Protein AF-A0A534U4V5-F1 (afdb_monomer)

Structure (mmCIF, N/CA/C/O backbone):
data_AF-A0A534U4V5-F1
#
_entry.id   AF-A0A534U4V5-F1
#
loop_
_atom_site.group_PDB
_atom_site.id
_atom_site.type_symbol
_atom_site.label_atom_id
_atom_site.label_alt_id
_atom_site.label_comp_id
_atom_site.label_asym_id
_atom_site.label_entity_id
_atom_site.label_seq_id
_atom_site.pdbx_PDB_ins_code
_atom_site.Cartn_x
_atom_site.Cartn_y
_atom_site.Cartn_z
_atom_site.occupancy
_atom_site.B_iso_or_equiv
_atom_site.auth_seq_id
_atom_site.auth_comp_id
_atom_site.auth_asym_id
_atom_site.auth_atom_id
_atom_site.pdbx_PDB_model_num
ATOM 1 N N . MET A 1 1 ? 8.982 18.757 -5.744 1.00 44.47 1 MET A N 1
ATOM 2 C CA . MET A 1 1 ? 7.903 18.989 -6.739 1.00 44.47 1 MET A CA 1
ATOM 3 C C . MET A 1 1 ? 8.287 18.643 -8.180 1.00 44.47 1 MET A C 1
ATOM 5 O O . MET A 1 1 ? 7.515 17.937 -8.815 1.00 44.47 1 MET A O 1
ATOM 9 N N . ALA A 1 2 ? 9.409 19.122 -8.740 1.00 48.81 2 ALA A N 1
ATOM 10 C CA . ALA A 1 2 ? 9.852 18.703 -10.087 1.00 48.81 2 ALA A CA 1
ATOM 11 C C . ALA A 1 2 ? 10.528 17.315 -10.088 1.00 48.81 2 ALA A C 1
ATOM 13 O O . ALA A 1 2 ? 10.312 16.514 -10.992 1.00 48.81 2 ALA A O 1
ATOM 14 N N . GLU A 1 3 ? 11.289 17.018 -9.035 1.00 58.81 3 GLU A N 1
ATOM 15 C CA . GLU A 1 3 ? 12.007 15.752 -8.850 1.00 58.81 3 GLU A CA 1
ATOM 16 C C . GLU A 1 3 ? 11.050 14.562 -8.638 1.00 58.81 3 GLU A C 1
ATOM 18 O O . GLU A 1 3 ? 11.226 13.505 -9.241 1.00 58.81 3 GLU A O 1
ATOM 23 N N . ASP A 1 4 ? 9.953 14.781 -7.902 1.00 59.66 4 ASP A N 1
ATOM 24 C CA . ASP A 1 4 ? 8.916 13.768 -7.644 1.00 59.66 4 ASP A CA 1
ATOM 25 C C . ASP A 1 4 ? 8.169 13.351 -8.919 1.00 59.66 4 ASP A C 1
ATOM 27 O O . ASP A 1 4 ? 7.888 12.170 -9.128 1.00 59.66 4 ASP A O 1
ATOM 31 N N . LYS A 1 5 ? 7.893 14.309 -9.821 1.00 63.59 5 LYS A N 1
ATOM 32 C CA . LYS A 1 5 ? 7.261 14.024 -11.121 1.00 63.59 5 LYS A CA 1
ATOM 33 C C . LYS A 1 5 ? 8.151 13.150 -12.002 1.00 63.59 5 LYS A C 1
ATOM 35 O O . LYS A 1 5 ? 7.646 12.242 -12.661 1.00 63.59 5 LYS A O 1
ATOM 40 N N . ASN A 1 6 ? 9.462 13.387 -11.975 1.00 82.19 6 ASN A N 1
ATOM 41 C CA . ASN A 1 6 ? 10.424 12.554 -12.693 1.00 82.19 6 ASN A CA 1
ATOM 42 C C . ASN A 1 6 ? 10.494 11.144 -12.089 1.00 82.19 6 ASN A C 1
ATOM 44 O O . ASN A 1 6 ? 10.529 10.165 -12.831 1.00 82.19 6 ASN A O 1
ATOM 48 N N . ALA A 1 7 ? 10.439 11.014 -10.760 1.00 83.56 7 ALA A N 1
ATOM 49 C CA . ALA A 1 7 ? 10.438 9.714 -10.093 1.00 83.56 7 ALA A CA 1
ATOM 50 C C . ALA A 1 7 ? 9.221 8.856 -10.484 1.00 83.56 7 ALA A C 1
ATOM 52 O O . ALA A 1 7 ? 9.386 7.680 -10.807 1.00 83.56 7 ALA A O 1
ATOM 53 N N . THR A 1 8 ? 8.013 9.431 -10.541 1.00 86.00 8 THR A N 1
ATOM 54 C CA . THR A 1 8 ? 6.805 8.682 -10.942 1.00 86.00 8 THR A CA 1
ATOM 55 C C . THR A 1 8 ? 6.855 8.232 -12.406 1.00 86.00 8 THR A C 1
ATOM 57 O O . THR A 1 8 ? 6.452 7.113 -12.720 1.00 86.00 8 THR A O 1
ATOM 60 N N . GLN A 1 9 ? 7.395 9.062 -13.305 1.00 90.88 9 GLN A N 1
ATOM 61 C CA . GLN A 1 9 ? 7.587 8.689 -14.713 1.00 90.88 9 GLN A CA 1
ATOM 62 C C . GLN A 1 9 ? 8.580 7.530 -14.867 1.00 90.88 9 GLN A C 1
ATOM 64 O O . GLN A 1 9 ? 8.308 6.575 -15.593 1.00 90.88 9 GLN A O 1
ATOM 69 N N . VAL A 1 10 ? 9.700 7.568 -14.137 1.00 92.38 10 VAL A N 1
ATOM 70 C CA . VAL A 1 10 ? 10.693 6.481 -14.131 1.00 92.38 10 VAL A CA 1
ATOM 71 C C . VAL A 1 10 ? 10.101 5.190 -13.564 1.00 92.38 10 VAL A C 1
ATOM 73 O O . VAL A 1 10 ? 10.360 4.113 -14.095 1.00 92.38 10 VAL A O 1
ATOM 76 N N . VAL A 1 11 ? 9.271 5.279 -12.521 1.00 92.25 11 VAL A N 1
ATOM 77 C CA . VAL A 1 11 ? 8.524 4.128 -11.990 1.00 92.25 11 VAL A CA 1
ATOM 78 C C . VAL A 1 11 ? 7.604 3.528 -13.057 1.00 92.25 11 VAL A C 1
ATOM 80 O O . VAL A 1 11 ? 7.614 2.311 -13.228 1.00 92.25 11 VAL A O 1
ATOM 83 N N . GLY A 1 12 ? 6.867 4.356 -13.805 1.00 91.62 12 GLY A N 1
ATOM 84 C CA . GLY A 1 12 ? 6.018 3.900 -14.912 1.00 91.62 12 GLY A CA 1
ATOM 85 C C . GLY A 1 12 ? 6.803 3.123 -15.970 1.00 91.62 12 GLY A C 1
ATOM 86 O O . GLY A 1 12 ? 6.444 1.994 -16.296 1.00 91.62 12 GLY A O 1
ATOM 87 N N . LEU A 1 13 ? 7.940 3.668 -16.411 1.00 95.12 13 LEU A N 1
ATOM 88 C CA . LEU A 1 13 ? 8.826 3.009 -17.376 1.00 95.12 13 LEU A CA 1
ATOM 89 C C . LEU A 1 13 ? 9.384 1.679 -16.849 1.00 95.12 13 LEU A C 1
ATOM 91 O O . LEU A 1 13 ? 9.445 0.699 -17.584 1.00 95.12 13 LEU A O 1
ATOM 95 N N . LEU A 1 14 ? 9.763 1.605 -15.569 1.00 94.31 14 LEU A N 1
ATOM 96 C CA . LEU A 1 14 ? 10.238 0.357 -14.962 1.00 94.31 14 LEU A CA 1
ATOM 97 C C . LEU A 1 14 ? 9.146 -0.721 -14.922 1.00 94.31 14 LEU A C 1
ATOM 99 O O . LEU A 1 14 ? 9.455 -1.898 -15.093 1.00 94.31 14 LEU A O 1
ATOM 103 N N . VAL A 1 15 ? 7.881 -0.341 -14.724 1.00 93.75 15 VAL A N 1
ATOM 104 C CA . VAL A 1 15 ? 6.742 -1.272 -14.778 1.00 93.75 15 VAL A CA 1
ATOM 105 C C . VAL A 1 15 ? 6.466 -1.726 -16.213 1.00 93.75 15 VAL A C 1
ATOM 107 O O . VAL A 1 15 ? 6.211 -2.908 -16.438 1.00 93.75 15 VAL A O 1
ATOM 110 N N . GLU A 1 16 ? 6.555 -0.827 -17.191 1.00 95.75 16 GLU A N 1
ATOM 111 C CA . GLU A 1 16 ? 6.416 -1.180 -18.608 1.00 95.75 16 GLU A CA 1
ATOM 112 C C . GLU A 1 16 ? 7.506 -2.161 -19.054 1.00 95.75 16 GLU A C 1
ATOM 114 O O . GLU A 1 16 ? 7.198 -3.201 -1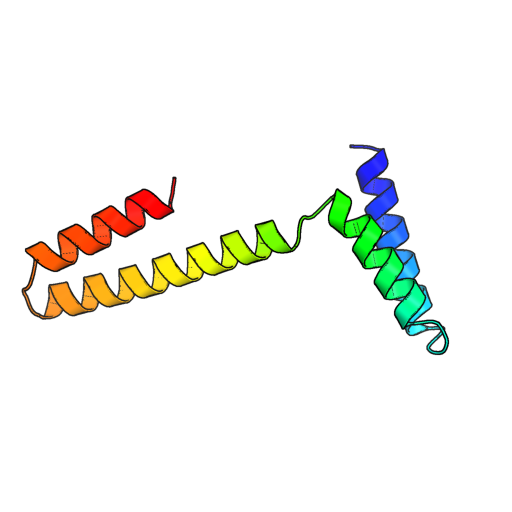9.638 1.00 95.75 16 GLU A O 1
ATOM 119 N N . VAL A 1 17 ? 8.768 -1.899 -18.699 1.00 95.31 17 VAL A N 1
ATOM 120 C CA . VAL A 1 17 ? 9.884 -2.808 -18.999 1.00 95.31 17 VAL A CA 1
ATOM 121 C C . VAL A 1 17 ? 9.724 -4.135 -18.261 1.00 95.31 17 VAL A C 1
ATOM 123 O O . VAL A 1 17 ? 9.936 -5.175 -18.865 1.00 95.31 17 VAL A O 1
ATOM 126 N N . ALA A 1 18 ? 9.268 -4.139 -17.008 1.00 93.69 18 ALA A N 1
ATOM 127 C CA . ALA A 1 18 ? 8.966 -5.365 -16.265 1.00 9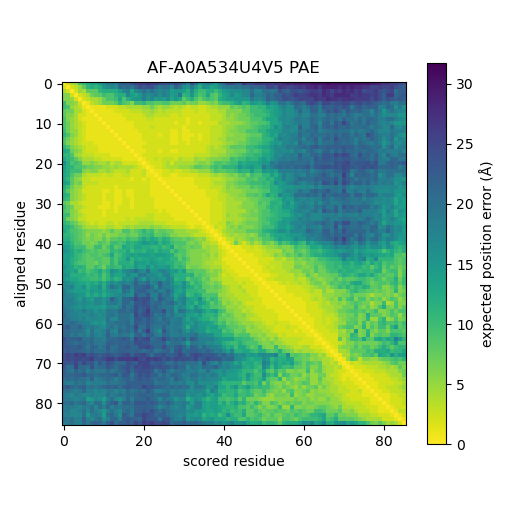3.69 18 ALA A CA 1
ATOM 128 C C . ALA A 1 18 ? 7.893 -6.252 -16.930 1.00 93.69 18 ALA A C 1
ATOM 130 O O . ALA A 1 18 ? 7.872 -7.463 -16.703 1.00 93.69 18 ALA A O 1
ATOM 131 N N . ASN A 1 19 ? 6.992 -5.661 -17.721 1.00 92.19 19 ASN A N 1
ATOM 132 C CA . ASN A 1 19 ? 5.985 -6.398 -18.486 1.00 92.19 19 ASN A CA 1
ATOM 133 C C . ASN A 1 19 ? 6.532 -6.934 -19.819 1.00 92.19 19 ASN A C 1
ATOM 135 O O . ASN A 1 19 ? 6.030 -7.945 -20.306 1.00 92.19 19 ASN A O 1
ATOM 139 N N . ALA A 1 20 ? 7.538 -6.275 -20.401 1.00 93.44 20 ALA A N 1
ATOM 140 C CA . ALA A 1 20 ? 8.173 -6.683 -21.654 1.00 93.44 20 ALA A CA 1
ATOM 141 C C . ALA A 1 20 ? 9.346 -7.661 -21.444 1.00 93.44 20 ALA A C 1
ATOM 143 O O . ALA A 1 20 ? 9.506 -8.609 -22.210 1.00 93.44 20 ALA A O 1
ATOM 144 N N . ASP A 1 21 ? 10.145 -7.451 -20.397 1.00 92.62 21 ASP A N 1
ATOM 145 C CA . ASP A 1 21 ? 11.271 -8.285 -19.986 1.00 92.62 21 ASP A CA 1
ATOM 146 C C . ASP A 1 21 ? 10.953 -8.986 -18.661 1.00 92.62 21 ASP A C 1
ATOM 148 O O . ASP A 1 21 ? 11.059 -8.431 -17.561 1.00 92.62 21 ASP A O 1
ATOM 152 N N . THR A 1 22 ? 10.577 -10.258 -18.782 1.00 89.12 22 THR A N 1
ATOM 153 C CA . THR A 1 22 ? 10.255 -11.106 -17.637 1.00 89.12 22 THR A CA 1
ATOM 154 C C . THR A 1 22 ? 11.488 -11.663 -16.925 1.00 89.12 22 THR A C 1
ATOM 156 O O . THR A 1 22 ? 11.353 -12.126 -15.796 1.00 89.12 22 THR A O 1
ATOM 159 N N . VAL A 1 23 ? 12.675 -11.637 -17.545 1.00 94.94 23 VAL A N 1
ATOM 160 C CA . VAL A 1 23 ? 13.912 -12.216 -16.985 1.00 94.94 23 VAL A CA 1
ATOM 161 C C . VAL A 1 23 ? 14.407 -11.384 -15.806 1.00 94.94 23 VAL A C 1
ATOM 163 O O . VAL A 1 23 ? 14.787 -11.936 -14.775 1.00 94.94 23 VAL A O 1
ATOM 166 N N . TYR A 1 24 ? 14.344 -10.056 -15.925 1.00 93.62 24 TYR A N 1
ATOM 167 C CA . TYR A 1 24 ? 14.752 -9.118 -14.871 1.00 93.62 24 TYR A CA 1
ATOM 168 C C . TYR A 1 24 ? 13.578 -8.387 -14.218 1.00 93.62 24 TYR A C 1
ATOM 170 O O . TYR A 1 24 ? 13.774 -7.396 -13.510 1.00 93.62 24 TYR A O 1
ATOM 178 N N . ARG A 1 25 ? 12.355 -8.895 -14.395 1.00 90.62 25 ARG A N 1
ATOM 179 C CA . ARG A 1 25 ? 11.121 -8.311 -13.856 1.00 90.62 25 ARG A CA 1
ATOM 180 C C . ARG A 1 25 ? 11.238 -7.904 -12.389 1.00 90.62 25 ARG A C 1
ATOM 182 O O . ARG A 1 25 ? 10.915 -6.772 -12.034 1.00 90.62 25 ARG A O 1
ATOM 189 N N . ASP A 1 26 ? 11.757 -8.792 -11.548 1.00 91.94 26 ASP A N 1
ATOM 190 C CA . ASP A 1 26 ? 11.901 -8.535 -10.113 1.00 91.94 26 ASP A CA 1
ATOM 191 C C . ASP A 1 26 ? 12.879 -7.395 -9.812 1.00 91.94 26 ASP A C 1
ATOM 193 O O . ASP A 1 26 ? 12.664 -6.622 -8.876 1.00 91.94 26 ASP A O 1
ATOM 197 N N . LEU A 1 27 ? 13.937 -7.243 -10.616 1.00 95.38 27 LEU A N 1
ATOM 198 C CA . LEU A 1 27 ? 14.899 -6.151 -10.480 1.00 95.38 27 LEU A CA 1
ATOM 199 C C . LEU A 1 27 ? 14.234 -4.804 -10.787 1.00 95.38 27 LEU A C 1
ATOM 201 O O . LEU A 1 27 ? 14.368 -3.859 -10.002 1.00 95.38 27 LEU A O 1
ATOM 205 N N . TYR A 1 28 ? 13.481 -4.729 -11.887 1.00 92.31 28 TYR A N 1
ATOM 206 C CA . TYR A 1 28 ? 12.762 -3.520 -12.288 1.00 92.31 28 TYR A CA 1
ATOM 207 C C . TYR A 1 28 ? 11.696 -3.131 -11.264 1.00 92.31 28 TYR A C 1
ATOM 209 O O . TYR A 1 28 ? 11.662 -1.983 -10.818 1.00 92.31 28 TYR A O 1
ATOM 217 N N . LEU A 1 29 ? 10.894 -4.095 -10.804 1.00 92.31 29 LEU A N 1
ATOM 218 C CA . LEU A 1 29 ? 9.866 -3.857 -9.789 1.00 92.31 29 LEU A CA 1
ATOM 219 C 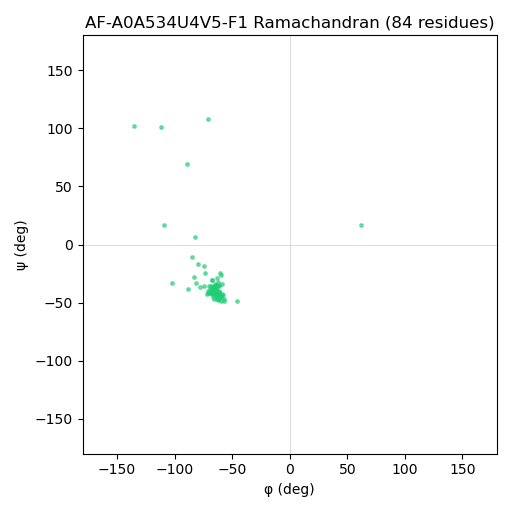C . LEU A 1 29 ? 10.471 -3.479 -8.432 1.00 92.31 29 LEU A C 1
ATOM 221 O O . LEU A 1 29 ? 9.960 -2.588 -7.750 1.00 92.31 29 LEU A O 1
ATOM 225 N N . ARG A 1 30 ? 11.602 -4.081 -8.042 1.00 92.44 30 ARG A N 1
ATOM 226 C CA . ARG A 1 30 ? 12.313 -3.700 -6.813 1.00 92.44 30 ARG A CA 1
ATOM 227 C C . ARG A 1 30 ? 12.818 -2.263 -6.888 1.00 92.44 30 ARG A C 1
ATOM 229 O O . ARG A 1 30 ? 12.688 -1.538 -5.900 1.00 92.44 30 ARG A O 1
ATOM 236 N N . ARG A 1 31 ? 13.371 -1.843 -8.030 1.00 93.19 31 ARG A N 1
ATOM 237 C CA . ARG A 1 31 ? 13.848 -0.468 -8.230 1.00 93.19 31 ARG A CA 1
ATOM 238 C C . ARG A 1 31 ? 12.695 0.532 -8.274 1.00 93.19 31 ARG A C 1
ATOM 240 O O . ARG A 1 31 ? 12.795 1.580 -7.641 1.00 93.19 31 ARG A O 1
ATOM 247 N N . ALA A 1 32 ? 11.599 0.181 -8.942 1.00 90.31 32 ALA A N 1
ATOM 248 C CA . ALA A 1 32 ? 10.377 0.976 -8.974 1.00 90.31 32 ALA A CA 1
ATOM 249 C C . ALA A 1 32 ? 9.846 1.221 -7.555 1.00 90.31 32 ALA A C 1
ATOM 251 O O . ALA A 1 32 ? 9.610 2.362 -7.173 1.00 90.31 32 ALA A O 1
ATOM 252 N N . ARG A 1 33 ? 9.774 0.171 -6.726 1.00 87.81 33 ARG A N 1
ATOM 253 C CA . ARG A 1 33 ? 9.364 0.288 -5.320 1.00 87.81 33 ARG A CA 1
ATOM 254 C C . ARG A 1 33 ? 10.294 1.182 -4.498 1.00 87.81 33 ARG A C 1
ATOM 256 O O . ARG A 1 33 ? 9.810 1.957 -3.688 1.00 87.81 33 ARG A O 1
ATOM 263 N N . GLN A 1 34 ? 11.612 1.093 -4.689 1.00 88.88 34 GLN A N 1
ATOM 264 C CA . GLN A 1 34 ? 12.564 1.957 -3.973 1.00 88.88 34 GLN A CA 1
ATOM 265 C C . GLN A 1 34 ? 12.382 3.437 -4.317 1.00 88.88 34 GLN A C 1
ATOM 267 O O . GLN A 1 34 ? 12.425 4.275 -3.425 1.00 88.88 34 GLN A O 1
ATOM 272 N N . LEU A 1 35 ? 12.188 3.748 -5.601 1.00 89.31 35 LEU A N 1
ATOM 273 C CA . LEU A 1 35 ? 11.957 5.119 -6.057 1.00 89.31 35 LEU A CA 1
ATOM 274 C C . LEU A 1 35 ? 10.605 5.641 -5.570 1.00 89.31 35 LEU A C 1
ATOM 276 O O . LEU A 1 35 ? 10.522 6.771 -5.102 1.00 89.31 35 LEU A O 1
ATOM 280 N N . LEU A 1 36 ? 9.571 4.800 -5.623 1.00 85.31 36 LEU A N 1
ATOM 281 C CA . LEU A 1 36 ? 8.239 5.163 -5.159 1.00 85.31 36 LEU A CA 1
ATOM 282 C C . LEU A 1 36 ? 8.192 5.346 -3.639 1.00 85.31 36 LEU A C 1
ATOM 284 O O . LEU A 1 36 ? 7.514 6.251 -3.177 1.00 85.31 36 LEU A O 1
ATOM 288 N N . GLY A 1 37 ? 8.947 4.552 -2.873 1.00 81.31 37 GLY A N 1
ATOM 289 C CA . GLY A 1 37 ? 9.004 4.630 -1.410 1.00 81.31 37 GLY A CA 1
ATOM 290 C C . GLY A 1 37 ? 9.500 5.973 -0.865 1.00 81.31 37 GLY A C 1
ATOM 291 O O . GLY A 1 37 ? 9.150 6.339 0.250 1.00 81.31 37 GLY A O 1
ATOM 292 N N . ALA A 1 38 ? 10.273 6.730 -1.652 1.00 79.25 38 ALA A N 1
ATOM 293 C CA . ALA A 1 38 ? 10.676 8.090 -1.292 1.00 79.25 38 ALA A CA 1
ATOM 294 C C . ALA A 1 38 ? 9.528 9.108 -1.426 1.00 79.25 38 ALA A C 1
ATOM 296 O O . ALA A 1 38 ? 9.546 10.147 -0.773 1.00 79.25 38 ALA A O 1
ATOM 297 N N . THR A 1 39 ? 8.536 8.818 -2.272 1.00 77.12 39 THR A N 1
ATOM 298 C CA . THR A 1 39 ? 7.389 9.698 -2.554 1.00 77.12 39 THR A CA 1
ATOM 299 C C . THR A 1 39 ? 6.118 9.244 -1.828 1.00 77.12 39 THR A C 1
ATOM 301 O O . THR A 1 39 ? 5.292 10.067 -1.445 1.00 77.12 39 THR A O 1
ATOM 304 N N . LEU A 1 40 ? 5.952 7.934 -1.643 1.00 72.81 40 LEU A N 1
ATOM 305 C CA . LEU A 1 40 ? 4.809 7.267 -1.029 1.00 72.81 40 LEU A CA 1
ATOM 306 C C . LEU A 1 40 ? 5.332 6.205 -0.065 1.00 72.81 40 LEU A C 1
ATOM 308 O O . LEU A 1 40 ? 5.735 5.116 -0.477 1.00 72.81 40 LEU A O 1
ATOM 312 N N . ASP A 1 41 ? 5.302 6.520 1.226 1.00 79.00 41 ASP A N 1
ATOM 313 C CA . ASP A 1 41 ? 5.606 5.539 2.259 1.00 79.00 41 ASP A CA 1
ATOM 314 C C . ASP A 1 41 ? 4.460 4.518 2.348 1.00 79.00 41 ASP A C 1
ATOM 316 O O . ASP A 1 41 ? 3.356 4.805 2.818 1.00 79.00 41 ASP A O 1
ATOM 320 N N . GLU A 1 42 ? 4.730 3.303 1.870 1.00 76.56 42 GLU A N 1
ATOM 321 C CA . GLU A 1 42 ? 3.784 2.189 1.900 1.00 76.56 42 GLU A CA 1
ATOM 322 C C . GLU A 1 42 ? 3.346 1.853 3.333 1.00 76.56 42 GLU A C 1
ATOM 324 O O . GLU A 1 42 ? 2.194 1.474 3.550 1.00 76.56 42 GLU A O 1
ATOM 329 N N . SER A 1 43 ? 4.236 2.005 4.318 1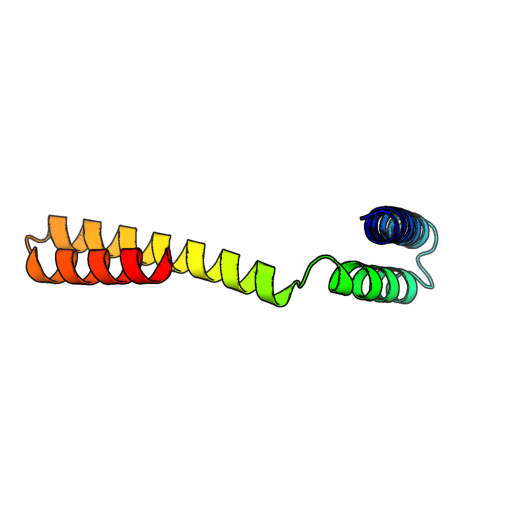.00 76.12 43 SER A N 1
ATOM 330 C CA . SER A 1 43 ? 3.913 1.726 5.717 1.00 76.12 43 SER A CA 1
ATOM 331 C C . SER A 1 43 ? 2.937 2.759 6.275 1.00 76.12 43 SER A C 1
ATOM 333 O O . SER A 1 43 ? 1.948 2.378 6.901 1.00 76.12 43 SER A O 1
ATOM 335 N N . ALA A 1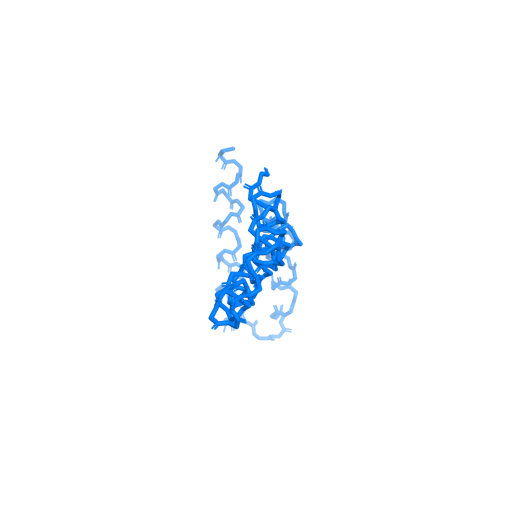 44 ? 3.133 4.038 5.940 1.00 74.06 44 ALA A N 1
ATOM 336 C CA . ALA A 1 44 ? 2.203 5.109 6.275 1.00 74.06 44 ALA A CA 1
ATOM 337 C C . ALA A 1 44 ? 0.839 4.909 5.596 1.00 74.06 44 ALA A C 1
ATOM 339 O O . ALA A 1 44 ? -0.196 5.009 6.251 1.00 74.06 44 ALA A O 1
ATOM 340 N N . TYR A 1 45 ? 0.816 4.542 4.311 1.00 72.94 45 TYR A N 1
ATOM 341 C CA . TYR A 1 45 ? -0.433 4.244 3.602 1.00 72.94 45 TYR A CA 1
ATOM 342 C C . TYR A 1 45 ? -1.199 3.074 4.239 1.00 72.94 45 TYR A C 1
ATOM 344 O O . TYR A 1 45 ? -2.406 3.160 4.465 1.00 72.94 45 TYR A O 1
ATOM 352 N N . ARG A 1 46 ? -0.500 1.983 4.579 1.00 78.69 46 ARG A N 1
ATOM 353 C CA . ARG A 1 46 ? -1.104 0.824 5.255 1.00 78.69 46 ARG A CA 1
ATOM 354 C C . ARG A 1 46 ? -1.583 1.156 6.665 1.00 78.69 46 ARG A C 1
ATOM 356 O O . ARG A 1 46 ? -2.615 0.629 7.070 1.00 78.69 46 ARG A O 1
ATOM 363 N N . ALA A 1 47 ? -0.870 2.015 7.391 1.00 77.38 47 ALA A N 1
ATOM 364 C CA . ALA A 1 47 ? -1.291 2.483 8.706 1.00 77.38 47 ALA A CA 1
ATOM 365 C C . ALA A 1 47 ? -2.606 3.270 8.618 1.00 77.38 47 ALA A C 1
ATOM 367 O O . ALA A 1 47 ? -3.541 2.949 9.344 1.00 77.38 47 ALA A O 1
ATOM 368 N N . ILE A 1 48 ? -2.724 4.207 7.669 1.00 77.12 48 ILE A N 1
ATOM 369 C CA . ILE A 1 48 ? -3.965 4.966 7.429 1.00 77.12 48 ILE A CA 1
ATOM 370 C C . ILE A 1 48 ? -5.120 4.020 7.074 1.00 77.12 48 ILE A C 1
ATOM 372 O O . ILE A 1 48 ? -6.174 4.072 7.699 1.00 77.12 48 ILE A O 1
ATOM 376 N N . ALA A 1 49 ? -4.905 3.089 6.139 1.00 74.88 49 ALA A N 1
ATOM 377 C CA . ALA A 1 49 ? -5.932 2.118 5.757 1.00 74.88 49 ALA A CA 1
ATOM 378 C C . ALA A 1 49 ? -6.356 1.199 6.921 1.00 74.88 49 ALA A C 1
ATOM 380 O O . ALA A 1 49 ? -7.510 0.774 6.999 1.00 74.88 49 ALA A O 1
ATOM 381 N N . SER A 1 50 ? -5.432 0.877 7.831 1.00 81.00 50 SER A N 1
ATOM 382 C CA . SER A 1 50 ? -5.737 0.116 9.044 1.00 81.00 50 SER A CA 1
ATOM 383 C C . SER A 1 50 ? -6.575 0.929 10.030 1.00 81.00 50 SER A C 1
ATOM 385 O O . SER A 1 50 ? -7.524 0.384 10.588 1.00 81.00 50 SER A O 1
ATOM 387 N N . ILE A 1 51 ? -6.259 2.215 10.213 1.00 80.19 51 ILE A N 1
ATOM 388 C CA . ILE A 1 51 ? -7.016 3.137 11.075 1.00 80.19 51 ILE A CA 1
ATOM 389 C C . ILE A 1 51 ? -8.448 3.298 10.555 1.00 80.19 51 ILE A C 1
ATOM 391 O O . ILE A 1 51 ? -9.396 3.206 11.332 1.00 80.19 51 ILE A O 1
ATOM 395 N N . ASP A 1 52 ? -8.631 3.451 9.241 1.00 76.50 52 ASP A N 1
ATOM 396 C CA . ASP A 1 52 ? -9.965 3.541 8.631 1.00 76.50 52 ASP A CA 1
ATOM 397 C C . ASP A 1 52 ? -10.812 2.295 8.917 1.00 76.50 52 ASP A C 1
ATOM 399 O O . ASP A 1 52 ? -11.991 2.392 9.270 1.00 76.50 52 ASP A O 1
ATOM 403 N N . LYS A 1 53 ? -10.199 1.111 8.818 1.00 81.38 53 LYS A N 1
ATOM 404 C CA . LYS A 1 53 ? -10.865 -0.153 9.137 1.00 81.38 53 LYS A CA 1
ATOM 405 C C . LYS A 1 53 ? -11.226 -0.252 10.621 1.00 81.38 53 LYS A C 1
ATOM 407 O O . LYS A 1 53 ? -12.327 -0.686 10.953 1.00 81.38 53 LYS A O 1
ATOM 412 N N . GLU A 1 54 ? -10.324 0.165 11.503 1.00 83.75 54 GLU A N 1
ATOM 413 C CA . GLU A 1 54 ? -10.549 0.175 12.950 1.00 83.75 54 GLU A CA 1
ATOM 414 C C . GLU A 1 54 ? -11.694 1.123 13.338 1.00 83.75 54 GLU A C 1
ATOM 416 O O . GLU A 1 54 ? -12.582 0.746 14.104 1.00 83.75 54 GLU A O 1
ATOM 421 N N . ILE A 1 55 ? -11.756 2.308 12.723 1.00 80.00 55 ILE A N 1
ATOM 422 C CA . ILE A 1 55 ? -12.873 3.249 12.868 1.00 80.00 55 ILE A CA 1
ATOM 423 C C . ILE A 1 55 ? -14.192 2.611 12.412 1.00 80.00 55 ILE A C 1
ATOM 425 O O . ILE A 1 55 ? -15.213 2.755 13.092 1.00 80.00 55 ILE A O 1
ATOM 429 N N . GLU A 1 56 ? -14.204 1.912 11.275 1.00 83.19 56 GLU A N 1
ATOM 430 C CA . GLU A 1 56 ? -15.417 1.265 10.768 1.00 83.19 56 GLU A CA 1
ATOM 431 C C . GLU A 1 56 ? -15.929 0.178 11.727 1.00 83.19 56 GLU A C 1
ATOM 433 O O . GLU A 1 56 ? -17.129 0.120 12.028 1.00 83.19 56 GLU A O 1
ATOM 438 N N . ASP A 1 57 ? -15.024 -0.651 12.246 1.00 85.06 57 ASP A N 1
ATOM 439 C CA . ASP A 1 57 ? -15.356 -1.728 13.175 1.00 85.06 57 ASP A CA 1
ATOM 440 C C . ASP A 1 57 ? -15.844 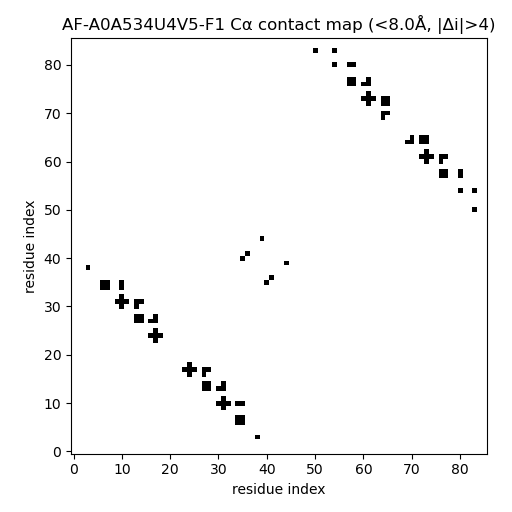-1.178 14.528 1.00 85.06 57 ASP A C 1
ATOM 442 O O . ASP A 1 57 ? -16.883 -1.625 15.031 1.00 85.06 57 ASP A O 1
ATOM 446 N N . LEU A 1 58 ? -15.202 -0.135 15.069 1.00 80.12 58 LEU A N 1
ATOM 447 C CA . LEU A 1 58 ? -15.656 0.566 16.279 1.00 80.12 58 LEU A CA 1
ATOM 448 C C . LEU A 1 58 ? -17.046 1.194 16.089 1.00 80.12 58 LEU A C 1
ATOM 450 O O . LEU A 1 58 ? -17.918 1.055 16.949 1.00 80.12 58 LEU A O 1
ATOM 454 N N . MET A 1 59 ? -17.306 1.815 14.935 1.00 80.12 59 MET A N 1
ATOM 455 C CA . MET A 1 59 ? -18.616 2.384 14.587 1.00 80.12 59 MET A CA 1
ATOM 456 C C . MET A 1 59 ? -19.705 1.322 14.394 1.00 80.12 59 MET A C 1
ATOM 458 O O . MET A 1 59 ? -20.898 1.580 14.595 1.00 80.12 59 MET A O 1
ATOM 462 N N . ARG A 1 60 ? -19.344 0.118 13.948 1.00 81.44 60 ARG A N 1
ATOM 463 C CA . ARG A 1 60 ? -20.273 -1.017 13.877 1.00 81.44 60 ARG A CA 1
ATOM 464 C C . ARG A 1 60 ? -20.589 -1.529 15.282 1.00 81.44 60 ARG A C 1
ATOM 466 O O . ARG A 1 60 ? -21.757 -1.777 15.591 1.00 81.44 60 ARG A O 1
ATOM 473 N N . HIS A 1 61 ? -19.579 -1.623 16.144 1.00 76.06 61 HIS A N 1
ATOM 474 C CA . HIS A 1 61 ? -19.747 -2.073 17.519 1.00 76.06 61 HIS A CA 1
ATOM 475 C C . HIS A 1 61 ? -20.576 -1.085 18.350 1.00 76.06 61 HIS A C 1
ATOM 477 O O . HIS A 1 61 ? -21.539 -1.504 18.993 1.00 76.06 61 HIS A O 1
ATOM 483 N N . SER A 1 62 ? -20.313 0.221 18.252 1.00 70.94 62 SER A N 1
ATOM 484 C CA . SER A 1 62 ? -21.079 1.256 18.962 1.00 70.94 62 SER A CA 1
ATOM 485 C C . SER A 1 62 ? -22.569 1.217 18.607 1.00 70.94 62 SER A C 1
ATOM 487 O O . SER A 1 62 ? -23.417 1.229 19.500 1.00 70.94 62 SER A O 1
ATOM 489 N N . ARG A 1 63 ? -22.901 1.052 17.318 1.00 75.00 63 ARG A N 1
ATOM 490 C CA . ARG A 1 63 ? -24.285 0.857 16.852 1.00 75.00 63 ARG A CA 1
ATOM 491 C C . ARG A 1 63 ? -24.920 -0.398 17.444 1.00 75.00 63 ARG A C 1
ATOM 493 O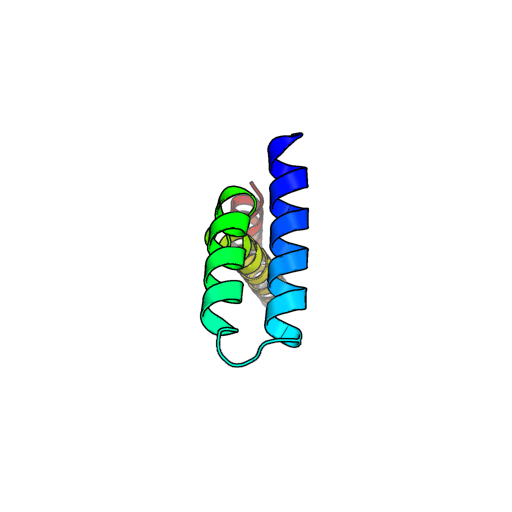 O . ARG A 1 63 ? -26.066 -0.342 17.881 1.00 75.00 63 ARG A O 1
ATOM 500 N N . SER A 1 64 ? -24.190 -1.512 17.493 1.00 79.19 64 SER A N 1
ATOM 501 C CA . SER A 1 64 ? -24.706 -2.760 18.072 1.00 79.19 64 SER A CA 1
ATOM 502 C C . SER A 1 64 ? -25.001 -2.633 19.571 1.00 79.19 64 SER A C 1
ATOM 504 O O . SER A 1 64 ? -26.024 -3.119 20.047 1.00 79.19 64 SER A O 1
ATOM 506 N N . VAL A 1 65 ? -24.151 -1.911 20.299 1.00 74.25 65 VAL A N 1
ATOM 507 C CA . VAL A 1 65 ? -24.259 -1.698 21.745 1.00 74.25 65 VAL A CA 1
ATOM 508 C C . VAL A 1 65 ? -25.376 -0.697 22.076 1.00 74.25 65 VAL A C 1
ATOM 510 O O . VAL A 1 65 ? -26.125 -0.896 23.034 1.00 74.25 65 VAL A O 1
ATOM 513 N N . ALA A 1 66 ? -25.570 0.327 21.239 1.00 70.06 66 ALA A N 1
ATOM 514 C CA . ALA A 1 66 ? -26.701 1.249 21.342 1.00 70.06 66 ALA A CA 1
ATOM 515 C C . ALA A 1 66 ? -28.049 0.535 21.129 1.00 70.06 66 ALA A C 1
ATOM 517 O O . ALA A 1 66 ? -29.000 0.765 21.877 1.00 70.06 66 ALA A O 1
ATOM 518 N N . LEU A 1 67 ? -28.123 -0.397 20.169 1.00 78.06 67 LEU A N 1
ATOM 519 C CA . LEU A 1 67 ? -29.310 -1.240 19.961 1.00 78.06 67 LEU A CA 1
ATOM 520 C C . LEU A 1 67 ? -29.612 -2.141 21.170 1.00 78.06 67 LEU A C 1
ATOM 522 O O . LEU A 1 67 ? -30.774 -2.434 21.442 1.00 78.06 67 LEU A O 1
ATOM 526 N N . GLN A 1 68 ? -28.588 -2.519 21.938 1.00 81.69 68 GLN A N 1
ATOM 527 C CA . GLN A 1 68 ? -28.714 -3.271 23.193 1.00 81.69 68 GLN A CA 1
ATOM 528 C C . GLN A 1 68 ? -29.045 -2.385 24.413 1.00 81.69 68 GLN A C 1
ATOM 530 O O . GLN A 1 68 ? -29.080 -2.886 25.533 1.00 81.69 68 GLN A O 1
ATOM 535 N N . ARG A 1 69 ? -29.320 -1.082 24.216 1.00 74.50 69 ARG A N 1
ATOM 536 C CA . ARG A 1 69 ? -29.589 -0.065 25.259 1.00 74.50 69 ARG A CA 1
ATOM 537 C C . ARG A 1 69 ? -28.431 0.199 26.236 1.00 74.50 69 ARG A C 1
ATOM 539 O O . ARG A 1 69 ? -28.642 0.846 27.259 1.00 74.50 69 ARG A O 1
ATOM 546 N N . ASN A 1 70 ? -27.209 -0.215 25.903 1.00 74.31 70 ASN A N 1
ATOM 547 C CA . ASN A 1 70 ? -26.008 0.071 26.695 1.00 74.31 70 ASN A CA 1
ATOM 548 C C . ASN A 1 70 ? -25.359 1.394 26.255 1.00 74.31 70 ASN A C 1
ATOM 550 O O . ASN A 1 70 ? -24.284 1.437 25.656 1.00 74.31 70 ASN A O 1
ATOM 554 N N . TRP A 1 71 ? -26.038 2.500 26.551 1.00 73.56 71 TRP A N 1
ATOM 555 C CA . TRP A 1 71 ? -25.655 3.842 26.096 1.00 73.56 71 TRP A CA 1
ATOM 556 C C . TRP A 1 71 ? -24.282 4.305 26.607 1.00 73.56 71 TRP A C 1
ATOM 558 O O . TRP A 1 71 ? -23.537 4.930 25.852 1.00 73.56 71 TRP A O 1
ATOM 568 N N . ASP A 1 72 ? -23.896 3.921 27.827 1.00 78.88 72 ASP A N 1
ATOM 569 C CA . ASP A 1 72 ? -22.586 4.263 28.405 1.00 78.88 72 ASP A CA 1
ATOM 570 C C . ASP A 1 72 ? -21.416 3.654 27.622 1.00 78.88 72 ASP A C 1
ATOM 572 O O . ASP A 1 72 ? -20.357 4.263 27.466 1.00 78.88 72 ASP A O 1
ATOM 576 N N . GLN A 1 73 ? -21.602 2.444 27.096 1.00 73.25 73 GLN A N 1
ATOM 577 C CA . GLN A 1 73 ? -20.574 1.741 26.338 1.00 73.25 73 GLN A CA 1
ATOM 578 C C . GLN A 1 73 ? -20.520 2.228 24.881 1.00 73.25 73 GLN A C 1
ATOM 580 O O . GLN A 1 73 ? -19.433 2.351 24.320 1.00 73.25 73 GLN A O 1
ATOM 585 N N . ALA A 1 74 ? -21.657 2.619 24.297 1.00 70.88 74 ALA A N 1
ATOM 586 C CA . ALA A 1 74 ? -21.697 3.271 22.987 1.00 70.88 74 ALA A CA 1
ATOM 587 C C . ALA A 1 74 ? -21.008 4.654 22.989 1.00 70.88 74 ALA A C 1
ATOM 589 O O . ALA A 1 74 ? -20.320 5.004 22.026 1.00 70.88 74 ALA A O 1
ATOM 590 N N . ALA A 1 75 ? -21.143 5.421 24.078 1.00 77.62 75 ALA A N 1
ATOM 591 C CA . ALA A 1 75 ? -20.475 6.713 24.243 1.00 77.62 75 ALA A CA 1
ATOM 592 C C . ALA A 1 75 ? -18.942 6.579 24.303 1.00 77.62 75 ALA A C 1
ATOM 594 O O . ALA A 1 75 ? -18.237 7.350 23.653 1.00 77.62 75 ALA A O 1
ATOM 595 N N . LYS A 1 76 ? -18.423 5.564 25.011 1.00 81.19 76 LYS A N 1
ATOM 596 C CA . LYS A 1 76 ? -16.976 5.276 25.077 1.00 81.19 76 LYS A CA 1
ATOM 597 C C . LYS A 1 76 ? -16.387 4.930 23.709 1.00 81.19 76 LYS A C 1
ATOM 599 O O . LYS A 1 76 ? -15.403 5.537 23.306 1.00 81.19 76 LYS A O 1
ATOM 604 N N . LEU A 1 77 ? -17.044 4.038 22.967 1.00 74.88 77 LEU A N 1
ATOM 605 C CA . LEU A 1 77 ? -16.618 3.650 21.615 1.00 74.88 77 LEU A CA 1
ATOM 606 C C . LEU A 1 77 ? -16.623 4.837 20.641 1.00 74.88 77 LEU A C 1
ATOM 608 O O . LEU A 1 77 ? -15.758 4.944 19.779 1.00 74.88 77 LEU A O 1
ATOM 612 N N . SER A 1 78 ? -17.579 5.756 20.791 1.00 71.81 78 SER A N 1
ATOM 613 C CA . SER A 1 78 ? -17.643 6.965 19.959 1.00 71.81 78 SER A CA 1
ATOM 614 C C . SER A 1 78 ? -16.512 7.949 20.286 1.00 71.81 78 SER A C 1
ATOM 616 O O . SER A 1 78 ? -15.966 8.576 19.384 1.00 71.81 78 SER A O 1
ATOM 618 N N . ALA A 1 79 ? -16.123 8.056 21.561 1.00 80.81 79 ALA A N 1
ATOM 619 C CA . ALA A 1 79 ? -14.984 8.871 21.981 1.00 80.81 79 ALA A CA 1
ATOM 620 C C . ALA A 1 79 ? -13.639 8.306 21.482 1.00 80.81 79 ALA A C 1
ATOM 622 O O . ALA A 1 79 ? -12.763 9.078 21.098 1.00 80.81 79 ALA A O 1
ATOM 623 N N . GLU A 1 80 ? -13.485 6.979 21.435 1.00 77.88 80 GLU A N 1
ATOM 624 C CA . GLU A 1 80 ? -12.304 6.318 20.855 1.00 77.88 80 GLU A CA 1
ATOM 625 C C . GLU A 1 80 ? -12.185 6.575 19.345 1.00 77.88 80 GLU A C 1
ATOM 627 O O . GLU A 1 80 ? -11.105 6.911 18.862 1.00 77.88 80 GLU A O 1
ATOM 632 N N . VAL A 1 81 ? -13.301 6.529 18.608 1.00 73.31 81 VAL A N 1
ATOM 633 C CA . VAL A 1 81 ? -13.339 6.885 17.177 1.00 73.31 81 VAL A CA 1
ATOM 634 C C . VAL A 1 81 ? -12.931 8.341 16.942 1.00 73.31 81 VAL A C 1
ATOM 636 O O . VAL A 1 81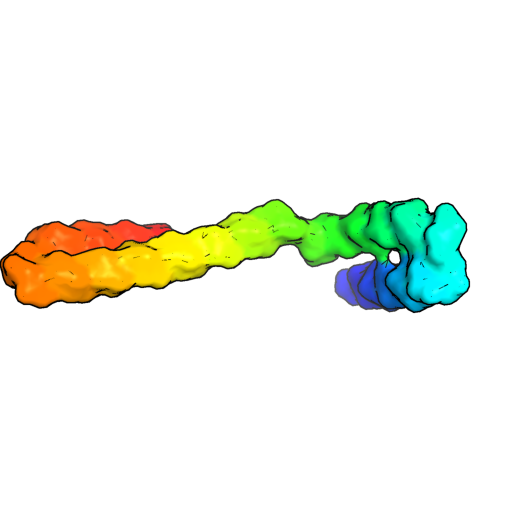 ? -12.192 8.630 16.003 1.00 73.31 81 VAL A O 1
ATOM 639 N N . GLU A 1 82 ? -13.386 9.265 17.788 1.00 76.00 82 GLU A N 1
ATOM 640 C CA . GLU A 1 82 ? -13.028 10.684 17.674 1.00 76.00 82 GLU A CA 1
ATOM 641 C C . GLU A 1 82 ? -11.537 10.928 17.972 1.00 76.00 82 GLU A C 1
ATOM 643 O O . GLU A 1 82 ? -10.924 11.825 17.393 1.00 76.00 82 GLU A O 1
ATOM 648 N N . GLY A 1 83 ? -10.937 10.106 18.839 1.00 76.31 83 GLY A N 1
ATOM 649 C CA . GLY A 1 83 ? -9.498 10.106 19.105 1.00 76.31 83 GLY A CA 1
ATOM 650 C C . GLY A 1 83 ? -8.663 9.586 17.933 1.00 76.31 83 GLY A C 1
ATOM 651 O O . GLY A 1 83 ? -7.615 10.156 17.652 1.00 76.31 83 GLY A O 1
ATOM 652 N N . LEU A 1 84 ? -9.142 8.558 17.224 1.00 72.62 84 LEU A N 1
ATOM 653 C CA . LEU A 1 84 ? -8.469 7.973 16.053 1.00 72.62 84 LEU A CA 1
ATOM 654 C C . LEU A 1 84 ? -8.552 8.840 14.786 1.00 72.62 84 LEU A C 1
ATOM 656 O O . LEU A 1 84 ? -7.783 8.635 13.852 1.00 72.62 84 LEU A O 1
ATOM 660 N N . ARG A 1 85 ? -9.490 9.793 14.731 1.00 70.19 85 ARG A N 1
ATOM 661 C CA . ARG A 1 85 ? -9.681 10.705 13.588 1.00 70.19 85 ARG A CA 1
ATOM 662 C C . ARG A 1 85 ? -8.790 11.953 13.608 1.00 70.19 85 ARG A C 1
ATOM 664 O O . ARG A 1 85 ? -8.798 12.687 12.620 1.00 70.19 85 ARG A O 1
ATOM 671 N N . ARG A 1 86 ? -8.097 12.232 14.716 1.00 58.06 86 ARG A N 1
ATOM 672 C CA . ARG A 1 86 ? -7.143 13.350 14.839 1.00 58.06 86 ARG A CA 1
ATOM 673 C C . ARG A 1 86 ? -5.742 12.932 14.435 1.00 58.06 86 ARG A C 1
ATOM 675 O O . ARG A 1 86 ? -5.067 13.794 13.832 1.00 58.06 86 ARG A O 1
#

Solvent-accessible surface area (backbone atoms only — not comparable to ful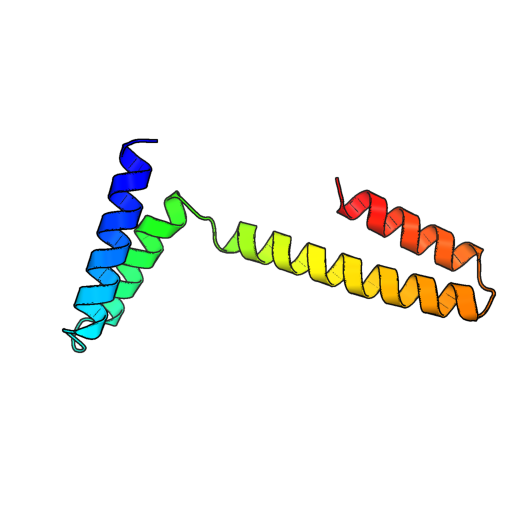l-atom values): 4671 Å² total; per-residue (Å²): 113,73,67,57,56,52,44,54,53,51,31,51,52,28,53,54,46,29,73,74,40,71,89,54,21,68,60,31,49,52,51,26,49,59,55,42,43,78,81,48,50,62,67,60,54,51,49,53,58,48,50,54,51,51,44,52,52,41,57,51,48,22,53,55,34,43,75,69,68,39,54,74,60,20,54,52,39,51,52,54,45,60,60,75,74,110

Foldseek 3Di:
DVVLVVLVVQLVVLCVVLVVDVPCNVVSNVVSCVSVCVVDVPVVVVVVVVLVVVLVVLQVVLVVCVVVVVPVVSVVSVVVSVVSVD

Radius of gyration: 21.32 Å; Cα contacts (8 Å, |Δi|>4): 54; chains: 1; bounding box: 44×31×50 Å

Secondary structure (DSSP, 8-state):
-HHHHHHHHHHHHHHHHHHH-SSSHHHHHHHHHHHHHTTS-HHHHHHHHHHHHHHHHHHHHHHHHHHTT-HHHHHHHHHHHHHHT-

pLDDT: mean 80.69, std 10.39, range [44.47, 95.75]

Sequence (86 aa):
MAEDKNATQVVGLLVEVANADTVYRDLYLRRARQLLGATLDESAYRAIASIDKEIEDLMRHSRSVALQRNWDQAAKLSAEVEGLRR

Mean predicted aligned error: 11.34 Å